Protein AF-A0A496CZV4-F1 (afdb_monomer)

Solvent-accessible surface area (backbone atoms only — not comparable to full-atom values): 9935 Å² total; per-residue (Å²): 137,81,92,48,86,78,39,25,36,55,58,45,60,69,70,41,78,85,59,95,55,66,81,63,47,66,82,71,60,55,86,49,92,73,80,90,49,26,38,41,51,52,55,62,58,65,68,56,83,47,81,66,36,36,50,46,51,51,40,32,75,76,68,70,44,53,70,69,64,52,35,70,33,35,32,64,62,40,46,25,45,17,52,34,51,53,54,47,53,51,53,52,50,57,50,46,57,68,68,71,67,76,85,78,51,74,67,42,51,72,71,42,52,88,76,69,77,54,70,71,60,45,54,35,53,55,50,14,64,74,69,74,49,54,61,71,64,44,33,71,36,47,34,71,57,54,52,52,54,52,49,52,54,49,54,50,50,56,47,53,51,54,51,50,58,54,56,62,72,74,107

Foldseek 3Di:
DDQDQQQFLLNVVVVPPPDDCVVVLVVVADADDDDQAFQLLLVQLVPDDDLVCLQASCCCSRVVDDPVRSRNHGPNVSNNSSVNVVVVSVVVVVVCCVQQDDDDDPVCVVVVVVVDDPDPNVLLVVVCVVVVHDSVVSRRHGPVVSVVVVSVVSVVVVVVVVVVVVVVVVD

Radius of gyration: 21.56 Å; Cα contacts (8 Å, |Δi|>4): 126; chains: 1; bounding box: 55×25×60 Å

Mean predicted aligned error: 6.26 Å

Sequence (171 aa):
MKITSKTTIEDVILMLKGIDFWDQLETVFVPVKIPELTYGQRIDLSSMNTRYDLLFIPQKVLLGLDEKEVMSKPFISVYNYGLSVYRELERMTIRDEKTFKYNPTAEEVKAGFYGIDHGVFGVVDRIAQRLSISHEAVFDLPERRIYAMMKIDYDNGMYQRRLNQIISKQK

Secondary structure (DSSP, 8-state):
----TT-BHHHHHHHTTT---HHHHGGG------PPPBHHHHHHHTT--STTHHHHHHHHHHH---HHHHHTSBHHHHHHHHHHHHHHHHHHHHHHHHHS-----HHHHHTTGGG---HHHHHHHHHHHHHT--HHHHHTSBHHHHHHHHHHHHHHHHHHHHHHHHHHH--

pLDDT: mean 88.7, std 10.21, range [52.5, 98.25]

Structure (mmCIF, N/CA/C/O backbone):
data_AF-A0A496CZV4-F1
#
_entry.id   AF-A0A496CZV4-F1
#
loop_
_atom_site.group_PDB
_atom_site.id
_atom_site.type_symbol
_atom_site.label_atom_id
_atom_site.label_alt_id
_atom_site.label_comp_id
_atom_site.label_asym_id
_atom_site.label_entity_id
_atom_site.label_seq_id
_atom_site.pdbx_PDB_ins_code
_atom_site.Cartn_x
_atom_site.Cartn_y
_atom_site.Cartn_z
_atom_site.occupancy
_atom_site.B_iso_or_equiv
_atom_site.auth_seq_id
_atom_site.auth_comp_id
_atom_site.auth_asym_id
_atom_site.auth_atom_id
_atom_site.pdbx_PDB_model_num
ATOM 1 N N . MET A 1 1 ? 32.710 8.202 -14.370 1.00 52.50 1 MET A N 1
ATOM 2 C CA . MET A 1 1 ? 31.793 7.806 -15.464 1.00 52.50 1 MET A CA 1
ATOM 3 C C . MET A 1 1 ? 30.407 8.330 -15.112 1.00 52.50 1 MET A C 1
ATOM 5 O O . MET A 1 1 ? 30.047 8.223 -13.949 1.00 52.50 1 MET A O 1
ATOM 9 N N . LYS A 1 2 ? 29.689 8.994 -16.029 1.00 63.06 2 LYS A N 1
ATOM 10 C CA . LYS A 1 2 ? 28.461 9.749 -15.706 1.00 63.06 2 LYS A CA 1
ATOM 11 C C . LYS A 1 2 ? 27.236 8.983 -16.211 1.00 63.06 2 LYS A C 1
ATOM 13 O O . LYS A 1 2 ? 27.136 8.767 -17.414 1.00 63.06 2 LYS A O 1
ATOM 18 N N . ILE A 1 3 ? 26.330 8.584 -15.316 1.00 66.06 3 ILE A N 1
ATOM 19 C CA . ILE A 1 3 ? 25.009 8.063 -15.703 1.00 66.06 3 ILE A CA 1
ATOM 20 C C . ILE A 1 3 ? 24.289 9.172 -16.469 1.00 66.06 3 ILE A C 1
ATOM 22 O O . ILE A 1 3 ? 24.247 10.322 -16.024 1.00 66.06 3 ILE A O 1
ATOM 26 N N . THR A 1 4 ? 23.767 8.843 -17.645 1.00 74.00 4 THR A N 1
ATOM 27 C CA . THR A 1 4 ? 23.035 9.790 -18.492 1.00 74.00 4 THR A CA 1
ATOM 28 C C . THR A 1 4 ? 21.579 9.366 -18.620 1.00 74.00 4 THR A C 1
ATOM 30 O O . THR A 1 4 ? 21.215 8.242 -18.283 1.00 74.00 4 THR A O 1
ATOM 33 N N . SER A 1 5 ? 20.739 10.237 -19.177 1.00 71.81 5 SER A N 1
ATOM 34 C CA . SER A 1 5 ? 19.336 9.924 -19.473 1.00 71.81 5 SER A CA 1
ATOM 35 C C . SER A 1 5 ? 19.140 8.788 -20.484 1.00 71.81 5 SER A C 1
ATOM 37 O O . SER A 1 5 ? 18.014 8.336 -20.658 1.00 71.81 5 SER A O 1
ATOM 39 N N . LYS A 1 6 ? 20.204 8.334 -21.160 1.00 79.31 6 LYS A N 1
ATOM 40 C CA . LYS A 1 6 ? 20.172 7.225 -22.126 1.00 79.31 6 LYS A CA 1
ATOM 41 C C . LYS A 1 6 ? 20.712 5.910 -21.567 1.00 79.31 6 LYS A C 1
ATOM 43 O O . LYS A 1 6 ? 20.569 4.892 -22.227 1.00 79.31 6 LYS A O 1
ATOM 48 N N . THR A 1 7 ? 21.346 5.932 -20.395 1.00 80.62 7 THR A N 1
ATOM 49 C CA . THR A 1 7 ? 21.918 4.731 -19.781 1.00 80.62 7 THR A CA 1
ATOM 50 C C . THR A 1 7 ? 20.781 3.806 -19.341 1.00 80.62 7 THR A C 1
ATOM 52 O O . THR A 1 7 ? 19.902 4.228 -18.582 1.00 80.62 7 THR A O 1
ATOM 55 N N . THR A 1 8 ? 20.775 2.574 -19.845 1.00 84.50 8 THR A N 1
ATOM 56 C CA . THR A 1 8 ? 19.744 1.570 -19.541 1.00 84.50 8 THR A CA 1
ATOM 57 C C . THR A 1 8 ? 19.995 0.902 -18.189 1.00 84.50 8 THR A C 1
ATOM 59 O O . THR A 1 8 ? 21.050 1.091 -17.579 1.00 84.50 8 THR A O 1
ATOM 62 N N . ILE A 1 9 ? 19.032 0.126 -17.684 1.00 81.44 9 ILE A N 1
ATOM 63 C CA . ILE A 1 9 ? 19.254 -0.660 -16.460 1.00 81.44 9 ILE A CA 1
ATOM 64 C C . ILE A 1 9 ? 20.303 -1.746 -16.702 1.00 81.44 9 ILE A C 1
ATOM 66 O O . ILE A 1 9 ? 21.129 -1.979 -15.827 1.00 81.44 9 ILE A O 1
ATOM 70 N N . GLU A 1 10 ? 20.307 -2.376 -17.877 1.00 80.25 10 GLU A N 1
ATOM 71 C CA . GLU A 1 10 ? 21.304 -3.388 -18.235 1.00 80.25 10 GLU A CA 1
ATOM 72 C C . GLU A 1 10 ? 22.729 -2.822 -18.190 1.00 80.25 10 GLU A C 1
ATOM 74 O O . GLU A 1 10 ? 23.606 -3.404 -17.545 1.00 80.25 10 GLU A O 1
ATOM 79 N N . ASP A 1 11 ? 22.925 -1.632 -18.770 1.00 78.19 11 ASP A N 1
ATOM 80 C CA . ASP A 1 11 ? 24.187 -0.893 -18.690 1.00 78.19 11 ASP A CA 1
ATOM 81 C C . ASP A 1 11 ? 24.595 -0.670 -17.234 1.00 78.19 11 ASP A C 1
ATOM 83 O O . ASP A 1 11 ? 25.733 -0.932 -16.850 1.00 78.19 11 ASP A O 1
ATOM 87 N N . VAL A 1 12 ? 23.651 -0.210 -16.407 1.00 76.31 12 VAL A N 1
ATOM 88 C CA . VAL A 1 12 ? 23.890 0.046 -14.990 1.00 76.31 12 VAL A CA 1
ATOM 89 C C . VAL A 1 12 ? 24.263 -1.255 -14.277 1.00 76.31 12 VAL A C 1
ATOM 91 O O . VAL A 1 12 ? 25.352 -1.326 -13.729 1.00 76.31 12 VAL A O 1
ATOM 94 N N . ILE A 1 13 ? 23.474 -2.327 -14.345 1.00 74.44 13 ILE A N 1
ATOM 95 C CA . ILE A 1 13 ? 23.778 -3.602 -13.667 1.00 74.44 13 ILE A CA 1
ATOM 96 C C . ILE A 1 13 ? 25.162 -4.152 -14.059 1.00 74.44 13 ILE A C 1
ATOM 98 O O . ILE A 1 13 ? 25.895 -4.636 -13.192 1.00 74.44 13 ILE A O 1
ATOM 102 N N . LEU A 1 14 ? 25.564 -4.028 -15.328 1.00 71.12 14 LEU A N 1
ATOM 103 C CA . LEU A 1 14 ? 26.909 -4.395 -15.787 1.00 71.12 14 LEU A CA 1
ATOM 104 C C . LEU A 1 14 ? 28.003 -3.495 -15.190 1.00 71.12 14 LEU A C 1
ATOM 106 O O . LEU A 1 14 ? 29.061 -3.992 -14.800 1.00 71.12 14 LEU A O 1
ATOM 110 N N . MET A 1 15 ? 27.7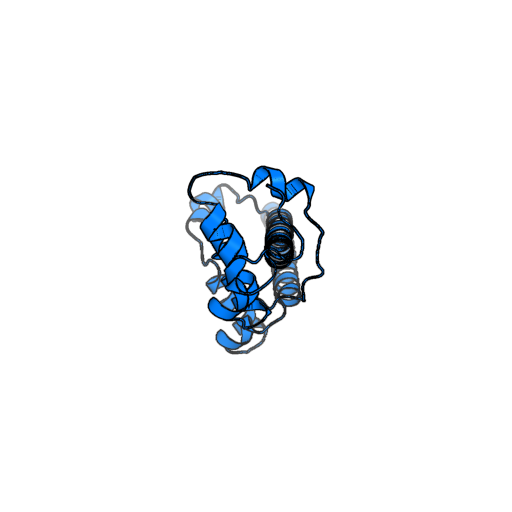44 -2.190 -15.077 1.00 66.31 15 MET A N 1
ATOM 111 C CA . MET A 1 15 ? 28.643 -1.204 -14.463 1.00 66.31 15 MET A CA 1
ATOM 112 C C . MET A 1 15 ? 28.713 -1.313 -12.928 1.00 66.31 15 MET A C 1
ATOM 114 O O . MET A 1 15 ? 29.709 -0.906 -12.334 1.00 66.31 15 MET A O 1
ATOM 118 N N . LEU A 1 16 ? 27.678 -1.858 -12.283 1.00 60.34 16 LEU A N 1
ATOM 119 C CA . LEU A 1 16 ? 27.499 -1.907 -10.828 1.00 60.34 16 LEU A CA 1
ATOM 120 C C . LEU A 1 16 ? 28.109 -3.109 -10.124 1.00 60.34 16 LEU A C 1
ATOM 122 O O . LEU A 1 16 ? 27.949 -3.237 -8.908 1.00 60.34 16 LEU A O 1
ATOM 126 N N . LYS A 1 17 ? 28.828 -3.984 -10.832 1.00 55.56 17 LYS A N 1
ATOM 127 C CA . LYS A 1 17 ? 29.616 -5.039 -10.186 1.00 55.56 17 LYS A CA 1
ATOM 128 C C . LYS A 1 17 ? 30.724 -4.416 -9.316 1.00 55.56 17 LYS A C 1
ATOM 130 O O . LYS A 1 17 ? 31.866 -4.305 -9.744 1.00 55.56 17 LYS A O 1
ATOM 135 N N . GLY A 1 18 ? 30.373 -4.025 -8.088 1.00 55.06 18 GLY A N 1
ATOM 136 C CA . GLY A 1 18 ? 31.292 -3.624 -7.020 1.00 55.06 18 GLY A CA 1
ATOM 137 C C . GLY A 1 18 ? 31.249 -2.163 -6.551 1.00 55.06 18 GLY A C 1
ATOM 138 O O . GLY A 1 18 ? 32.101 -1.806 -5.743 1.00 55.06 18 GLY A O 1
ATOM 139 N N . ILE A 1 19 ? 30.315 -1.316 -7.005 1.00 62.41 19 ILE A N 1
ATOM 140 C CA . ILE A 1 19 ? 30.246 0.098 -6.578 1.00 62.41 19 ILE A CA 1
ATOM 141 C C . ILE A 1 19 ? 28.849 0.424 -6.038 1.00 62.41 19 ILE A C 1
ATOM 143 O O . ILE A 1 19 ? 27.869 0.358 -6.779 1.00 62.41 19 ILE A O 1
ATOM 147 N N . ASP A 1 20 ? 28.761 0.813 -4.761 1.00 65.00 20 ASP A N 1
ATOM 148 C CA . ASP A 1 20 ? 27.554 1.430 -4.204 1.00 65.00 20 ASP A CA 1
ATOM 149 C C . ASP A 1 20 ? 27.512 2.911 -4.619 1.00 65.00 20 ASP A C 1
ATOM 151 O O . ASP A 1 20 ? 28.383 3.708 -4.278 1.00 65.00 20 ASP A O 1
ATOM 155 N N . PHE A 1 21 ? 26.527 3.253 -5.439 1.00 68.25 21 PHE A N 1
ATOM 156 C CA . PHE A 1 21 ? 26.312 4.569 -6.050 1.00 68.25 21 PHE A CA 1
ATOM 157 C C . PHE A 1 21 ? 24.892 5.079 -5.768 1.00 68.25 21 PHE A C 1
ATOM 159 O O . PHE A 1 21 ? 24.506 6.145 -6.246 1.00 68.25 21 PHE A O 1
ATOM 166 N N . TRP A 1 22 ? 24.106 4.316 -5.005 1.00 67.75 22 TRP A N 1
ATOM 167 C CA . TRP A 1 22 ? 22.700 4.601 -4.754 1.00 67.75 22 TRP A CA 1
ATOM 168 C C . TRP A 1 22 ? 22.516 5.911 -3.986 1.00 67.75 22 TRP A C 1
ATOM 170 O O . TRP A 1 22 ? 21.609 6.675 -4.302 1.00 67.75 22 TRP A O 1
ATOM 180 N N . ASP A 1 23 ? 23.434 6.224 -3.073 1.00 69.25 23 ASP A N 1
ATOM 181 C CA . ASP A 1 23 ? 23.421 7.475 -2.305 1.00 69.25 23 ASP A CA 1
ATOM 182 C C . ASP A 1 23 ? 23.619 8.707 -3.208 1.00 69.25 23 ASP A C 1
ATOM 184 O O . ASP A 1 23 ? 23.123 9.796 -2.929 1.00 69.25 23 ASP A O 1
ATOM 188 N N . GLN A 1 24 ? 24.295 8.541 -4.349 1.00 70.31 24 GLN A N 1
ATOM 189 C CA . GLN A 1 24 ? 24.453 9.617 -5.331 1.00 70.31 24 GLN A CA 1
ATOM 190 C C . GLN A 1 24 ? 23.165 9.843 -6.133 1.00 70.31 24 GLN A C 1
ATOM 192 O O . GLN A 1 24 ? 22.937 10.950 -6.626 1.00 70.31 24 GLN A O 1
ATOM 197 N N . LEU A 1 25 ? 22.304 8.826 -6.252 1.00 73.00 25 LEU A N 1
ATOM 198 C CA . LEU A 1 25 ? 21.063 8.915 -7.020 1.00 73.00 25 LEU A CA 1
ATOM 199 C C . LEU A 1 25 ? 19.981 9.743 -6.331 1.00 73.00 25 LEU A C 1
ATOM 201 O O . LEU A 1 25 ? 19.165 10.353 -7.021 1.00 73.00 25 LEU A O 1
ATOM 205 N N . GLU A 1 26 ? 19.999 9.842 -5.001 1.00 69.19 26 GLU A N 1
ATOM 206 C CA . GLU A 1 26 ? 19.049 10.699 -4.284 1.00 69.19 26 GLU A CA 1
ATOM 207 C C . GLU A 1 26 ? 19.156 12.165 -4.723 1.00 69.19 26 GLU A C 1
ATOM 209 O O . GLU A 1 26 ? 18.149 12.866 -4.812 1.00 69.19 26 GLU A O 1
ATOM 214 N N . THR A 1 27 ? 20.363 12.617 -5.076 1.00 71.69 27 THR A N 1
ATOM 215 C CA . THR A 1 27 ? 20.616 14.001 -5.510 1.00 71.69 27 THR A CA 1
ATOM 216 C C . THR A 1 27 ? 20.058 14.329 -6.898 1.00 71.69 27 THR A C 1
ATOM 218 O O . THR A 1 27 ? 19.895 15.502 -7.231 1.00 71.69 27 THR A O 1
ATOM 221 N N . VAL A 1 28 ? 19.743 13.312 -7.707 1.00 74.62 28 VAL A N 1
ATOM 222 C CA . VAL A 1 28 ? 19.179 13.454 -9.063 1.00 74.62 28 VAL A CA 1
ATOM 223 C C . VAL A 1 28 ? 17.717 13.009 -9.141 1.00 74.62 28 VAL A C 1
ATOM 225 O O . VAL A 1 28 ? 17.150 12.933 -10.235 1.00 74.62 28 VAL A O 1
ATOM 228 N N . PHE A 1 29 ? 17.098 12.725 -7.993 1.00 85.38 29 PHE A N 1
ATOM 229 C CA . PHE A 1 29 ? 15.703 12.324 -7.926 1.00 85.38 29 PHE A CA 1
ATOM 230 C C . PHE A 1 29 ? 14.778 13.441 -8.411 1.00 85.38 29 PHE A C 1
ATOM 232 O O . PHE A 1 29 ? 14.808 14.570 -7.918 1.00 85.38 29 PHE A O 1
ATOM 239 N N . VAL A 1 30 ? 13.894 13.091 -9.342 1.00 89.50 30 VAL A N 1
ATOM 240 C CA . VAL A 1 30 ? 12.807 13.958 -9.800 1.00 89.50 30 VAL A CA 1
ATOM 241 C C . VAL A 1 30 ? 11.485 13.244 -9.517 1.00 89.50 30 VAL A C 1
ATOM 243 O O . VAL A 1 30 ? 11.260 12.179 -10.097 1.00 89.50 30 VAL A O 1
ATOM 246 N N . PRO A 1 31 ? 10.607 13.798 -8.656 1.00 90.56 31 PRO A N 1
ATOM 247 C CA . PRO A 1 31 ? 9.311 13.199 -8.368 1.00 90.56 31 PRO A CA 1
ATOM 248 C C . PRO A 1 31 ? 8.471 13.026 -9.630 1.00 90.56 31 PRO A C 1
ATOM 250 O O . PRO A 1 31 ? 8.353 13.940 -10.448 1.00 90.56 31 PRO A O 1
ATOM 253 N N . VAL A 1 32 ? 7.833 11.866 -9.748 1.00 93.56 32 VAL A N 1
ATOM 254 C CA . VAL A 1 32 ? 6.924 11.541 -10.846 1.00 93.56 32 VAL A CA 1
ATOM 255 C C . VAL A 1 32 ? 5.514 11.380 -10.295 1.00 93.56 32 VAL A C 1
ATOM 257 O O . VAL A 1 32 ? 5.307 10.839 -9.209 1.00 93.56 32 VAL A O 1
ATOM 260 N N . LYS A 1 33 ? 4.522 11.852 -11.054 1.00 91.38 33 LYS A N 1
ATOM 261 C CA . LYS A 1 33 ? 3.118 11.628 -10.715 1.00 91.38 33 LYS A CA 1
ATOM 262 C C . LYS A 1 33 ? 2.797 10.140 -10.836 1.00 91.38 33 LYS A C 1
ATOM 264 O O . LYS A 1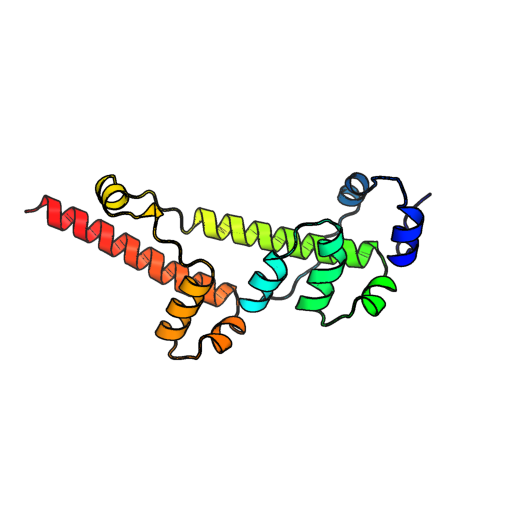 33 ? 3.002 9.532 -11.882 1.00 91.38 33 LYS A O 1
ATOM 269 N N . ILE A 1 34 ? 2.229 9.601 -9.773 1.00 93.38 34 ILE A N 1
ATOM 270 C CA . ILE A 1 34 ? 1.774 8.219 -9.664 1.00 93.38 34 ILE A CA 1
ATOM 271 C C . ILE A 1 34 ? 0.245 8.160 -9.767 1.00 93.38 34 ILE A C 1
ATOM 273 O O . ILE A 1 34 ? -0.434 9.115 -9.367 1.00 93.38 34 ILE A O 1
ATOM 277 N N . PRO A 1 35 ? -0.305 7.087 -10.360 1.00 91.94 35 PRO A N 1
ATOM 278 C CA . PRO A 1 35 ? -1.748 6.891 -10.439 1.00 91.94 35 PRO A CA 1
ATOM 279 C C . PRO A 1 35 ? -2.361 6.670 -9.047 1.00 91.94 35 PRO A C 1
ATOM 281 O O . PRO A 1 35 ? -1.657 6.362 -8.086 1.00 91.94 35 PRO A O 1
ATOM 284 N N . GLU A 1 36 ? -3.685 6.820 -8.939 1.00 94.44 36 GLU A N 1
ATOM 285 C CA . GLU A 1 36 ? -4.402 6.348 -7.748 1.00 94.44 36 GLU A CA 1
ATOM 286 C C . GLU A 1 36 ? -4.284 4.821 -7.686 1.00 94.44 36 GLU A C 1
ATOM 288 O O . GLU A 1 36 ? -4.524 4.141 -8.683 1.00 94.44 36 GLU A O 1
ATOM 293 N N . LEU A 1 37 ? -3.877 4.302 -6.528 1.00 97.69 37 LEU A N 1
ATOM 294 C CA . LEU A 1 37 ? -3.678 2.871 -6.322 1.00 97.69 37 LEU A CA 1
ATOM 295 C C . LEU A 1 37 ? -5.001 2.190 -5.980 1.00 97.69 37 LEU A C 1
ATOM 297 O O . LEU A 1 37 ? -5.816 2.741 -5.231 1.00 97.69 37 LEU A O 1
ATOM 301 N N . THR A 1 38 ? -5.178 0.958 -6.448 1.00 98.25 38 THR A N 1
ATOM 302 C CA . THR A 1 38 ? -6.131 0.036 -5.825 1.00 98.25 38 THR A CA 1
ATOM 303 C C . THR A 1 38 ? -5.554 -0.534 -4.528 1.00 98.25 38 THR A C 1
ATOM 305 O O . THR A 1 38 ? -4.353 -0.435 -4.252 1.00 98.25 38 THR A O 1
ATOM 308 N N . TYR A 1 39 ? -6.405 -1.134 -3.698 1.00 97.44 39 TYR A N 1
ATOM 309 C CA . TYR A 1 39 ? -5.954 -1.761 -2.460 1.00 97.44 39 TYR A CA 1
ATOM 310 C C . TYR A 1 39 ? -5.041 -2.966 -2.719 1.00 97.44 39 TYR A C 1
ATOM 312 O O . TYR A 1 39 ? -4.020 -3.103 -2.049 1.00 97.44 39 TYR A O 1
ATOM 320 N N . GLY A 1 40 ? -5.350 -3.774 -3.739 1.00 97.50 40 GLY A N 1
ATOM 321 C CA . GLY A 1 40 ? -4.494 -4.870 -4.199 1.00 97.50 40 GLY A CA 1
ATOM 322 C C . GLY A 1 40 ? -3.119 -4.376 -4.630 1.00 97.50 40 GLY A C 1
ATOM 323 O O . GLY A 1 40 ? -2.112 -4.852 -4.118 1.00 97.50 40 GLY A O 1
ATOM 324 N N . GLN A 1 41 ? -3.065 -3.327 -5.458 1.00 98.00 41 GLN A N 1
ATOM 325 C CA . GLN A 1 41 ? -1.795 -2.727 -5.874 1.00 98.00 41 GLN A CA 1
ATOM 326 C C . GLN A 1 41 ? -0.971 -2.232 -4.681 1.00 98.00 41 GLN A C 1
ATOM 328 O O . GLN A 1 41 ? 0.236 -2.447 -4.646 1.00 98.00 41 GLN A O 1
ATOM 333 N N . ARG A 1 42 ? -1.594 -1.598 -3.678 1.00 96.56 42 ARG A N 1
ATOM 334 C CA . ARG A 1 42 ? -0.887 -1.174 -2.457 1.00 96.56 42 ARG A CA 1
ATOM 335 C C . ARG A 1 42 ? -0.244 -2.360 -1.727 1.00 96.56 42 ARG A C 1
ATOM 337 O O . ARG A 1 42 ? 0.866 -2.211 -1.221 1.00 96.56 42 ARG A O 1
ATOM 344 N N . ILE A 1 43 ? -0.933 -3.498 -1.654 1.00 95.25 43 ILE A N 1
AT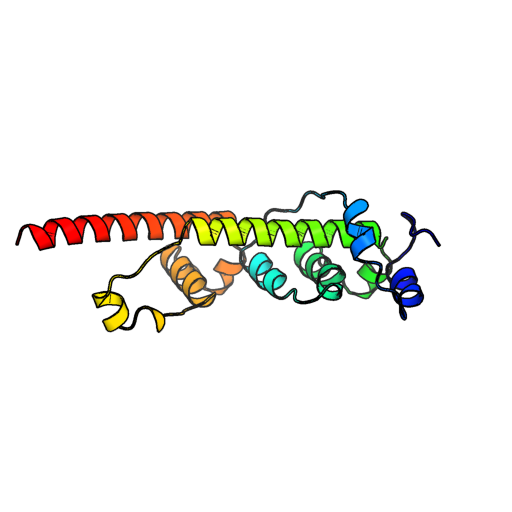OM 345 C CA . ILE A 1 43 ? -0.423 -4.719 -1.014 1.00 95.25 43 ILE A CA 1
ATOM 346 C C . ILE A 1 43 ? 0.713 -5.321 -1.839 1.00 95.25 43 ILE A C 1
ATOM 348 O O . ILE A 1 43 ? 1.770 -5.618 -1.296 1.00 95.25 43 ILE A O 1
ATOM 352 N N . ASP A 1 44 ? 0.544 -5.446 -3.152 1.00 96.38 44 ASP A N 1
ATOM 353 C CA . ASP A 1 44 ? 1.590 -6.001 -4.012 1.00 96.38 44 ASP A CA 1
ATOM 354 C C . ASP A 1 44 ? 2.864 -5.150 -3.955 1.00 96.38 44 ASP A C 1
ATOM 356 O O . ASP A 1 44 ? 3.975 -5.671 -3.861 1.00 96.38 44 ASP A O 1
ATOM 360 N N . LEU A 1 45 ? 2.713 -3.824 -3.935 1.00 96.75 45 LEU A N 1
ATOM 361 C CA . LEU A 1 45 ? 3.823 -2.887 -3.801 1.00 96.75 45 LEU A CA 1
ATOM 362 C C . LEU A 1 45 ? 4.498 -2.931 -2.418 1.00 96.75 45 LEU A C 1
ATOM 364 O O . LEU A 1 45 ? 5.679 -2.599 -2.323 1.00 96.75 45 LEU A O 1
ATOM 368 N N . SER A 1 46 ? 3.805 -3.342 -1.348 1.00 91.12 46 SER A N 1
ATOM 369 C CA . SER A 1 46 ? 4.419 -3.446 -0.013 1.00 91.12 46 SER A CA 1
ATOM 370 C C . SER A 1 46 ? 5.395 -4.622 0.116 1.00 91.12 46 SER A C 1
ATOM 372 O O . SER A 1 46 ? 6.129 -4.698 1.098 1.00 91.12 46 SER A O 1
ATOM 374 N N . SER A 1 47 ? 5.464 -5.498 -0.893 1.00 89.75 47 SER A N 1
ATOM 375 C CA . SER A 1 47 ? 6.459 -6.573 -0.985 1.00 89.75 47 SER A CA 1
ATOM 376 C C . SER A 1 47 ? 7.873 -6.099 -1.361 1.00 89.75 47 SER A C 1
ATOM 378 O O . SER A 1 47 ? 8.806 -6.905 -1.353 1.00 89.75 47 SER A O 1
ATOM 380 N N . MET A 1 48 ? 8.061 -4.809 -1.674 1.00 91.88 48 MET A N 1
ATOM 381 C CA . MET A 1 48 ? 9.380 -4.234 -1.956 1.00 91.88 48 MET A CA 1
ATOM 382 C C . MET A 1 48 ? 10.265 -4.229 -0.702 1.00 91.88 48 MET A C 1
ATOM 384 O O . MET A 1 48 ? 9.992 -3.500 0.249 1.00 91.88 48 MET A O 1
ATOM 388 N N . ASN A 1 49 ? 11.362 -4.990 -0.729 1.00 85.81 49 ASN A N 1
ATOM 389 C CA . ASN A 1 49 ? 12.306 -5.107 0.389 1.00 85.81 49 ASN A CA 1
ATOM 390 C C . ASN A 1 49 ? 13.737 -4.688 0.019 1.00 85.81 49 ASN A C 1
ATOM 392 O O . ASN A 1 49 ? 14.579 -4.481 0.892 1.00 85.81 49 ASN A O 1
ATOM 396 N N . THR A 1 50 ? 14.034 -4.567 -1.274 1.00 85.56 50 THR A N 1
ATOM 397 C CA . THR A 1 50 ? 15.372 -4.269 -1.786 1.00 85.56 50 THR A CA 1
ATOM 398 C C . THR A 1 50 ? 15.366 -3.098 -2.768 1.00 85.56 50 THR A C 1
ATOM 400 O O . THR A 1 50 ? 14.349 -2.736 -3.359 1.00 85.56 50 THR A O 1
ATOM 403 N N . ARG A 1 51 ? 16.549 -2.517 -3.010 1.00 80.06 51 ARG A N 1
ATOM 404 C CA . ARG A 1 51 ? 16.733 -1.500 -4.062 1.00 80.06 51 ARG A CA 1
ATOM 405 C C . ARG A 1 51 ? 16.477 -2.062 -5.469 1.00 80.06 51 ARG A C 1
ATOM 407 O O . ARG A 1 51 ? 16.136 -1.303 -6.367 1.00 80.06 51 ARG A O 1
ATOM 414 N N . TYR A 1 52 ? 16.633 -3.374 -5.658 1.00 83.56 52 TYR A N 1
ATOM 415 C CA . TYR A 1 52 ? 16.290 -4.042 -6.912 1.00 83.56 52 TYR A CA 1
ATOM 416 C C . TYR A 1 52 ? 14.769 -4.070 -7.100 1.00 83.56 52 TYR A C 1
ATOM 418 O O . TYR A 1 52 ? 14.281 -3.668 -8.151 1.00 83.56 52 TYR A O 1
ATOM 426 N N . ASP A 1 53 ? 14.010 -4.403 -6.054 1.00 90.12 53 ASP A N 1
ATOM 427 C CA . ASP A 1 53 ? 12.541 -4.407 -6.099 1.00 90.12 53 ASP A CA 1
ATOM 428 C C . ASP A 1 53 ? 11.970 -3.048 -6.514 1.00 90.12 53 ASP A C 1
ATOM 430 O O . ASP A 1 53 ? 11.025 -2.986 -7.300 1.00 90.12 53 ASP A O 1
ATOM 434 N N . LEU A 1 54 ? 12.602 -1.960 -6.063 1.00 89.31 54 LEU A N 1
ATOM 435 C CA . LEU A 1 54 ? 12.245 -0.588 -6.426 1.00 89.31 54 LEU A CA 1
ATOM 436 C C . LEU A 1 54 ? 12.292 -0.336 -7.943 1.00 89.31 54 LEU A C 1
ATOM 438 O O . LEU A 1 54 ? 11.530 0.486 -8.449 1.00 89.31 54 LEU A O 1
ATOM 442 N N . LEU A 1 55 ? 13.155 -1.039 -8.682 1.00 91.31 55 LEU A N 1
ATOM 443 C CA . LEU A 1 55 ? 13.253 -0.902 -10.135 1.00 91.31 55 LEU A CA 1
ATOM 444 C C . LEU A 1 55 ? 12.175 -1.692 -10.882 1.00 91.31 55 LEU A C 1
ATOM 446 O O . LEU A 1 55 ? 11.747 -1.248 -11.942 1.00 91.31 55 LEU A O 1
ATOM 450 N N . PHE A 1 56 ? 11.734 -2.839 -10.358 1.00 93.88 56 PHE A N 1
ATOM 451 C CA . PHE A 1 56 ? 10.919 -3.793 -11.122 1.00 93.88 56 PHE A CA 1
ATOM 452 C C . PHE A 1 56 ? 9.482 -3.920 -10.623 1.00 93.88 56 PHE A C 1
ATOM 454 O O . PHE A 1 56 ? 8.557 -3.901 -11.437 1.00 93.88 56 PHE A O 1
ATOM 461 N N . ILE A 1 57 ? 9.259 -4.007 -9.308 1.00 96.00 57 ILE A N 1
ATOM 462 C CA . ILE A 1 57 ? 7.921 -4.238 -8.744 1.00 96.00 57 ILE A CA 1
ATOM 463 C C . ILE A 1 57 ? 6.945 -3.119 -9.144 1.00 96.00 57 ILE A C 1
ATOM 465 O O . ILE A 1 57 ? 5.880 -3.442 -9.675 1.00 96.00 57 ILE A O 1
ATOM 469 N N . PRO A 1 58 ? 7.283 -1.818 -9.022 1.00 96.94 58 PRO A N 1
ATOM 470 C CA . PRO A 1 58 ? 6.380 -0.749 -9.444 1.00 96.94 58 PRO A CA 1
ATOM 471 C C . PRO A 1 58 ? 6.042 -0.783 -10.936 1.00 96.94 58 PRO A C 1
ATOM 473 O O . PRO A 1 58 ? 4.913 -0.488 -11.322 1.00 96.94 58 PRO A O 1
ATOM 476 N N . GLN A 1 59 ? 7.006 -1.165 -11.776 1.00 96.19 59 GLN A N 1
ATOM 477 C CA . GLN A 1 59 ? 6.819 -1.245 -13.225 1.00 96.19 59 GLN A CA 1
ATOM 478 C C . GLN A 1 59 ? 5.858 -2.379 -13.586 1.00 96.19 59 GLN A C 1
ATOM 480 O O . GLN A 1 59 ? 4.944 -2.194 -14.386 1.00 96.19 59 GLN A O 1
ATOM 485 N N . LYS A 1 60 ? 6.015 -3.537 -12.943 1.00 96.44 60 LYS A N 1
ATOM 486 C CA . LYS A 1 60 ? 5.131 -4.684 -13.135 1.00 96.44 60 LYS A CA 1
ATOM 487 C C . LYS A 1 60 ? 3.716 -4.400 -12.633 1.00 96.44 60 LYS A C 1
ATOM 489 O O . LYS A 1 60 ? 2.757 -4.591 -13.370 1.00 96.44 60 LYS A O 1
ATOM 494 N N . VAL A 1 61 ? 3.586 -3.928 -11.393 1.00 97.19 61 VAL A N 1
ATOM 495 C CA . VAL A 1 61 ? 2.286 -3.780 -10.715 1.00 97.19 61 VAL A CA 1
ATOM 496 C C . VAL A 1 61 ? 1.450 -2.642 -11.305 1.00 97.19 61 VAL A C 1
ATOM 498 O O . VAL A 1 61 ? 0.233 -2.775 -11.427 1.00 97.19 61 VAL A O 1
ATOM 501 N N . LEU A 1 62 ? 2.078 -1.521 -11.678 1.00 96.81 62 LEU A N 1
ATOM 502 C CA . LEU A 1 62 ? 1.346 -0.328 -12.124 1.00 96.81 62 LEU A CA 1
ATOM 503 C C . LEU A 1 62 ? 1.325 -0.142 -13.638 1.00 96.81 62 LEU A C 1
ATOM 505 O O . LEU A 1 62 ? 0.410 0.506 -14.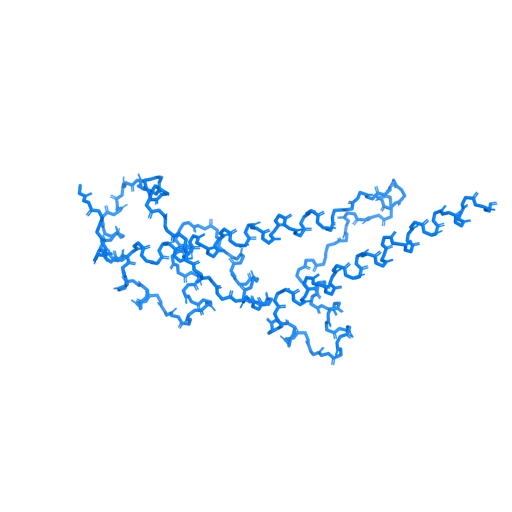144 1.00 96.81 62 LEU A O 1
ATOM 509 N N . LEU A 1 63 ? 2.315 -0.676 -14.358 1.00 95.25 63 LEU A N 1
ATOM 510 C CA . LEU A 1 63 ? 2.432 -0.508 -15.810 1.00 95.25 63 LEU A CA 1
ATOM 511 C C . LEU A 1 63 ? 2.303 -1.827 -16.585 1.00 95.25 63 LEU A C 1
ATOM 513 O O . LEU A 1 63 ? 2.252 -1.787 -17.810 1.00 95.25 63 LEU A O 1
ATOM 517 N N . GLY A 1 64 ? 2.240 -2.976 -15.902 1.00 95.75 64 GLY A N 1
ATOM 518 C CA . GLY A 1 64 ? 2.107 -4.290 -16.539 1.00 95.75 64 GLY A CA 1
ATOM 519 C C . GLY A 1 64 ? 3.352 -4.746 -17.301 1.00 95.75 64 GLY A C 1
ATOM 520 O O . GLY A 1 64 ? 3.244 -5.626 -18.148 1.00 95.75 64 GLY A O 1
ATOM 521 N N . LEU A 1 65 ? 4.510 -4.138 -17.026 1.00 96.31 65 LEU A N 1
ATOM 522 C CA . LEU A 1 65 ? 5.749 -4.405 -17.753 1.00 96.31 65 LEU A CA 1
ATOM 523 C C . LEU A 1 65 ? 6.464 -5.643 -17.219 1.00 96.31 65 LEU A C 1
ATOM 525 O O . LEU A 1 65 ? 6.551 -5.845 -16.003 1.00 96.31 65 LEU A O 1
ATOM 529 N N . ASP A 1 66 ? 7.033 -6.430 -18.127 1.00 94.25 66 ASP A N 1
ATOM 530 C CA . ASP A 1 66 ? 7.925 -7.523 -17.762 1.00 94.25 66 ASP A CA 1
ATOM 531 C C . ASP A 1 66 ? 9.362 -7.041 -17.486 1.00 94.25 66 ASP A C 1
ATOM 533 O O . ASP A 1 66 ? 9.745 -5.898 -17.746 1.00 94.25 66 ASP A O 1
ATOM 537 N N . GLU A 1 67 ? 10.186 -7.924 -16.923 1.00 91.06 67 GLU A N 1
ATOM 538 C CA . GLU A 1 67 ? 11.559 -7.582 -16.550 1.00 91.06 67 GLU A CA 1
ATOM 539 C C . GLU A 1 67 ? 12.413 -7.169 -17.758 1.00 91.06 67 GLU A C 1
ATOM 541 O O . GLU A 1 67 ? 13.200 -6.229 -17.657 1.00 91.06 67 GLU A O 1
ATOM 546 N N . LYS A 1 68 ? 12.238 -7.808 -18.921 1.00 91.50 68 LYS A N 1
ATOM 547 C CA . LYS A 1 68 ? 13.024 -7.503 -20.127 1.00 91.50 68 LYS A CA 1
ATOM 548 C C . LYS A 1 68 ? 12.676 -6.123 -20.666 1.00 91.50 68 LYS A C 1
ATOM 550 O O . LYS A 1 68 ? 13.566 -5.355 -21.034 1.00 91.50 68 LYS A O 1
ATOM 555 N N . GLU A 1 69 ? 11.390 -5.790 -20.676 1.00 94.06 69 GLU A N 1
ATOM 556 C CA . GLU A 1 69 ? 10.909 -4.466 -21.046 1.00 94.06 69 GLU A CA 1
ATOM 557 C C . GLU A 1 69 ? 11.489 -3.398 -20.119 1.00 94.06 69 GLU A C 1
ATOM 559 O O . GLU A 1 69 ? 11.975 -2.369 -20.594 1.00 94.06 69 GLU A O 1
ATOM 564 N N . VAL A 1 70 ? 11.496 -3.648 -18.806 1.00 93.31 70 VAL A N 1
ATOM 565 C CA . VAL A 1 70 ? 12.063 -2.731 -17.807 1.00 93.31 70 VAL A CA 1
ATOM 566 C C . VAL A 1 70 ? 13.573 -2.568 -17.986 1.00 93.31 70 VAL A C 1
ATOM 568 O O . VAL A 1 70 ? 14.062 -1.438 -17.986 1.00 93.31 70 VAL A O 1
ATOM 571 N N . MET A 1 71 ? 14.306 -3.659 -18.220 1.00 88.88 71 MET A N 1
ATOM 572 C CA . MET A 1 71 ? 15.764 -3.652 -18.396 1.00 88.88 71 MET A CA 1
ATOM 573 C C . MET A 1 71 ? 16.234 -2.739 -19.538 1.00 88.88 71 MET A C 1
ATOM 575 O O . MET A 1 71 ? 17.262 -2.068 -19.418 1.00 88.88 71 MET A O 1
ATOM 579 N N . SER A 1 72 ? 15.439 -2.659 -20.608 1.00 90.69 72 SER A N 1
ATOM 580 C CA . SER A 1 72 ? 15.701 -1.819 -21.786 1.00 90.69 72 SER A CA 1
ATOM 581 C C . SER A 1 72 ? 15.409 -0.324 -21.585 1.00 90.69 72 SER A C 1
ATOM 583 O O . SER A 1 72 ? 15.752 0.500 -22.438 1.00 90.69 72 SER A O 1
ATOM 585 N N . LYS A 1 73 ? 14.762 0.062 -20.478 1.00 91.81 73 LYS A N 1
ATOM 586 C CA . LYS A 1 73 ? 14.366 1.453 -20.228 1.00 91.81 73 LYS A CA 1
ATOM 587 C C . LYS A 1 73 ? 15.502 2.273 -19.611 1.00 91.81 73 LYS A C 1
ATOM 589 O O . LYS A 1 73 ? 16.395 1.727 -18.962 1.00 91.81 73 LYS A O 1
ATOM 594 N N . PRO A 1 74 ? 15.449 3.613 -19.751 1.00 91.56 74 PRO A N 1
ATOM 595 C CA . PRO A 1 74 ? 16.376 4.501 -19.066 1.00 91.56 74 PRO A CA 1
ATOM 596 C C . PRO A 1 74 ? 16.349 4.308 -17.549 1.00 91.56 74 PRO A C 1
ATOM 598 O O . PRO A 1 74 ? 15.306 4.493 -16.914 1.00 91.56 74 PRO A O 1
ATOM 601 N N . PHE A 1 75 ? 17.512 4.024 -16.962 1.00 88.94 75 PHE A N 1
ATOM 602 C CA . PHE A 1 75 ? 17.648 3.728 -15.537 1.00 88.94 75 PHE A CA 1
ATOM 603 C C . PHE A 1 75 ? 17.083 4.845 -14.653 1.00 88.94 75 PHE A C 1
ATOM 605 O O . PHE A 1 75 ? 16.264 4.582 -13.780 1.00 88.94 75 PHE A O 1
ATOM 612 N N . ILE A 1 76 ? 17.450 6.105 -14.920 1.00 88.06 76 ILE A N 1
ATOM 613 C CA . ILE A 1 76 ? 16.984 7.258 -14.129 1.00 88.06 76 ILE A CA 1
ATOM 614 C C . ILE A 1 76 ? 15.455 7.382 -14.159 1.00 88.06 76 ILE A C 1
ATOM 616 O O . ILE A 1 76 ? 14.846 7.718 -13.148 1.00 88.06 76 ILE A O 1
ATOM 620 N N . SER A 1 77 ? 14.818 7.085 -15.296 1.00 91.12 77 SER A N 1
ATOM 621 C CA . SER A 1 77 ? 13.356 7.133 -15.404 1.00 91.12 77 SER A CA 1
ATOM 622 C C . SER A 1 77 ? 12.697 6.051 -14.552 1.00 91.12 77 SER A C 1
ATOM 624 O O . SER A 1 77 ? 11.714 6.326 -13.867 1.00 91.12 77 SER A O 1
ATOM 626 N N . VAL A 1 78 ? 13.233 4.830 -14.596 1.00 92.94 78 VAL A N 1
ATOM 627 C CA . VAL A 1 78 ? 12.710 3.690 -13.833 1.00 92.94 78 VAL A CA 1
ATOM 628 C C . VAL A 1 78 ? 12.932 3.897 -12.336 1.00 92.94 78 VAL A C 1
ATOM 630 O O . VAL A 1 78 ? 11.992 3.754 -11.556 1.00 92.94 78 VAL A O 1
ATOM 633 N N . TYR A 1 79 ? 14.133 4.328 -11.950 1.00 91.62 79 TYR A N 1
ATOM 634 C CA . TYR A 1 79 ? 14.480 4.667 -10.574 1.00 91.62 79 TYR A CA 1
ATOM 635 C C . TYR A 1 79 ? 13.582 5.773 -10.007 1.00 91.62 79 TYR A C 1
ATOM 637 O O . TYR A 1 79 ? 12.988 5.594 -8.946 1.00 91.62 79 TYR A O 1
ATOM 645 N N . ASN A 1 80 ? 13.418 6.892 -10.723 1.00 92.88 80 ASN A N 1
ATOM 646 C CA . ASN A 1 80 ? 12.580 8.002 -10.264 1.00 92.88 80 ASN A CA 1
ATOM 647 C C . ASN A 1 80 ? 11.115 7.587 -10.103 1.00 92.88 80 ASN A C 1
ATOM 649 O O . ASN A 1 80 ? 10.459 8.004 -9.147 1.00 92.88 80 ASN A O 1
ATOM 653 N N . TYR A 1 81 ? 10.596 6.750 -11.005 1.00 95.25 81 TYR A N 1
ATOM 654 C CA . TYR A 1 81 ? 9.246 6.215 -10.868 1.00 95.25 81 TYR A CA 1
ATOM 655 C C . TYR A 1 81 ? 9.124 5.315 -9.636 1.00 95.25 81 TYR A C 1
ATOM 657 O O . TYR A 1 81 ? 8.259 5.548 -8.793 1.00 95.25 81 TYR A O 1
ATOM 665 N N . GLY A 1 82 ? 10.027 4.343 -9.487 1.00 94.69 82 GLY A N 1
ATOM 666 C CA . GLY A 1 82 ? 10.029 3.422 -8.354 1.00 94.69 82 GLY A CA 1
ATOM 667 C C . GLY A 1 82 ? 10.152 4.132 -7.008 1.00 94.69 82 GLY A C 1
ATOM 668 O O . GLY A 1 82 ? 9.374 3.870 -6.092 1.00 94.69 82 GLY A O 1
ATOM 669 N N . LEU A 1 83 ? 11.056 5.109 -6.906 1.00 93.38 83 LEU A N 1
ATOM 670 C CA . LEU A 1 83 ? 11.236 5.899 -5.690 1.00 93.38 83 LEU A CA 1
ATOM 671 C C . LEU A 1 83 ? 10.030 6.802 -5.393 1.00 93.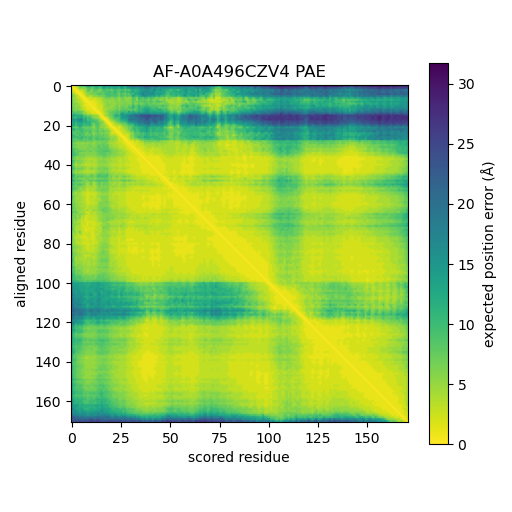38 83 LEU A C 1
ATOM 673 O O . LEU A 1 83 ? 9.679 6.986 -4.229 1.00 93.38 83 LEU A O 1
ATOM 677 N N . SER A 1 84 ? 9.357 7.330 -6.420 1.00 95.75 84 SER A N 1
ATOM 678 C CA . SER A 1 84 ? 8.110 8.087 -6.232 1.00 95.75 84 SER A CA 1
ATOM 679 C C . SER A 1 84 ? 6.997 7.203 -5.667 1.00 95.75 84 SER A C 1
ATOM 681 O O . SER A 1 84 ? 6.294 7.624 -4.751 1.00 95.75 84 SER A O 1
ATOM 683 N N . VAL A 1 85 ? 6.873 5.965 -6.160 1.00 96.69 85 VAL A N 1
ATOM 684 C CA . VAL A 1 85 ? 5.921 4.975 -5.634 1.00 96.69 85 VAL A CA 1
ATOM 685 C C . VAL A 1 85 ? 6.259 4.604 -4.190 1.00 96.69 85 VAL A C 1
ATOM 687 O O . VAL A 1 85 ? 5.384 4.660 -3.332 1.00 96.69 85 VAL A O 1
ATOM 690 N N . TYR A 1 86 ? 7.524 4.298 -3.892 1.00 94.56 86 TYR A N 1
ATOM 691 C CA . TYR A 1 86 ? 7.966 3.973 -2.532 1.00 94.56 86 TYR A CA 1
ATOM 692 C C . TYR A 1 86 ? 7.640 5.092 -1.530 1.00 94.56 86 TYR A C 1
ATOM 694 O O . TYR A 1 86 ? 7.045 4.841 -0.483 1.00 94.56 86 TYR A O 1
ATOM 702 N N . ARG A 1 87 ? 7.959 6.347 -1.874 1.00 93.94 87 ARG A N 1
ATOM 703 C CA . ARG A 1 87 ? 7.671 7.511 -1.018 1.00 93.94 87 ARG A CA 1
ATOM 704 C C . ARG A 1 87 ? 6.178 7.719 -0.788 1.00 93.94 87 ARG A C 1
ATOM 706 O O . ARG A 1 87 ? 5.778 8.186 0.276 1.00 93.94 87 ARG A O 1
ATOM 713 N N . GLU A 1 88 ? 5.343 7.375 -1.760 1.00 95.50 88 GLU A N 1
ATOM 714 C CA . GLU A 1 88 ? 3.899 7.427 -1.567 1.00 95.50 88 GLU A CA 1
ATOM 715 C C . GLU A 1 88 ? 3.399 6.346 -0.615 1.00 95.50 88 GLU A C 1
ATOM 717 O O . GLU A 1 88 ? 2.568 6.642 0.242 1.00 95.50 88 GLU A O 1
ATOM 722 N N . LEU A 1 89 ? 3.918 5.120 -0.712 1.00 95.56 89 LEU A N 1
ATOM 723 C CA . LEU A 1 89 ? 3.586 4.065 0.248 1.00 95.56 89 LEU 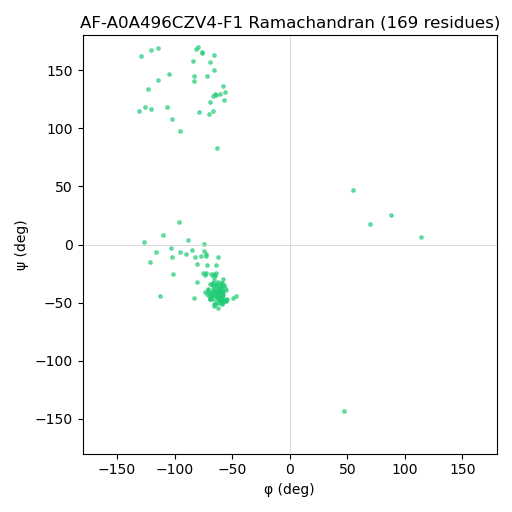A CA 1
ATOM 724 C C . LEU A 1 89 ? 3.991 4.479 1.662 1.00 95.56 89 LEU A C 1
ATOM 726 O O . LEU A 1 89 ? 3.195 4.337 2.583 1.00 95.56 89 LEU A O 1
ATOM 730 N N . GLU A 1 90 ? 5.176 5.068 1.829 1.00 94.62 90 GLU A N 1
ATOM 731 C CA . GLU A 1 90 ? 5.628 5.606 3.114 1.00 94.62 90 GLU A CA 1
ATOM 732 C C . GLU A 1 90 ? 4.687 6.710 3.626 1.00 94.62 90 GLU A C 1
ATOM 734 O O . GLU A 1 90 ? 4.246 6.679 4.779 1.00 94.62 90 GLU A O 1
ATOM 739 N N . ARG A 1 91 ? 4.279 7.645 2.755 1.00 95.44 91 ARG A N 1
ATOM 740 C CA . ARG A 1 91 ? 3.284 8.678 3.085 1.00 95.44 91 ARG A CA 1
ATOM 741 C C . ARG A 1 91 ? 1.957 8.065 3.547 1.00 95.44 91 ARG A C 1
ATOM 743 O O . ARG A 1 91 ? 1.366 8.559 4.511 1.00 95.44 91 ARG A O 1
ATOM 750 N N . MET A 1 92 ? 1.478 7.021 2.867 1.00 95.44 92 MET A N 1
ATOM 751 C CA . MET A 1 92 ? 0.252 6.298 3.223 1.00 95.44 92 MET A CA 1
ATOM 752 C C . MET A 1 92 ? 0.397 5.557 4.557 1.00 95.44 92 MET A C 1
ATOM 754 O O . MET A 1 92 ? -0.495 5.656 5.395 1.00 95.44 92 MET A O 1
ATOM 758 N N . THR A 1 93 ? 1.524 4.888 4.800 1.00 93.75 93 THR A N 1
ATOM 759 C CA . THR A 1 93 ? 1.817 4.212 6.074 1.00 93.75 93 THR A CA 1
ATOM 760 C C . THR A 1 93 ? 1.814 5.205 7.232 1.00 93.75 93 THR A C 1
ATOM 762 O O . THR A 1 93 ? 1.081 5.015 8.199 1.00 93.75 93 THR A O 1
ATOM 765 N N . ILE A 1 94 ? 2.511 6.338 7.098 1.00 95.75 94 ILE A N 1
ATOM 766 C CA . ILE A 1 94 ? 2.526 7.398 8.119 1.00 95.75 94 ILE A CA 1
ATOM 767 C C . ILE A 1 94 ? 1.116 7.961 8.363 1.00 95.75 94 ILE A C 1
ATOM 769 O O . ILE A 1 94 ? 0.749 8.273 9.499 1.00 95.75 94 ILE A O 1
ATOM 773 N N . ARG A 1 95 ? 0.311 8.132 7.306 1.00 95.81 95 ARG A N 1
ATOM 774 C CA . ARG A 1 95 ? -1.090 8.574 7.424 1.00 95.81 95 ARG A CA 1
ATOM 775 C C . ARG A 1 95 ? -1.906 7.572 8.243 1.00 95.81 95 ARG A C 1
ATOM 777 O O . ARG A 1 95 ? -2.658 7.992 9.124 1.00 95.81 95 ARG A O 1
ATOM 784 N N . ASP A 1 96 ? -1.763 6.284 7.959 1.00 94.06 96 ASP A N 1
ATOM 785 C CA . ASP A 1 96 ? -2.527 5.219 8.604 1.00 94.06 96 ASP A CA 1
ATOM 786 C C . ASP A 1 96 ? -2.126 5.069 10.073 1.00 94.06 96 ASP A C 1
ATOM 788 O O . ASP A 1 96 ? -2.994 5.090 10.944 1.00 94.06 96 ASP A O 1
ATOM 792 N N . GLU A 1 97 ? -0.825 5.058 10.368 1.00 91.81 97 GLU A N 1
ATOM 793 C CA . GLU A 1 97 ? -0.296 5.034 11.736 1.00 91.81 97 GLU A CA 1
ATOM 794 C C . GLU A 1 97 ? -0.783 6.219 12.569 1.00 91.81 97 GLU A C 1
ATOM 796 O O . GLU A 1 97 ? -1.139 6.060 13.734 1.00 91.81 97 GLU A O 1
ATOM 801 N N . LYS A 1 98 ? -0.832 7.424 11.988 1.00 93.44 98 LYS A N 1
ATOM 802 C CA . LYS A 1 98 ? -1.346 8.615 12.683 1.00 93.44 98 LYS A CA 1
ATOM 803 C C . LYS A 1 98 ? -2.849 8.550 12.926 1.00 93.44 98 LYS A C 1
ATOM 805 O O . LYS A 1 98 ? -3.321 9.087 13.926 1.00 93.44 98 LYS A O 1
ATOM 810 N N . THR A 1 99 ? -3.595 7.936 12.014 1.00 93.31 99 THR A N 1
ATOM 811 C CA . THR A 1 99 ? -5.062 7.920 12.052 1.00 93.31 99 THR A CA 1
ATOM 812 C C . THR A 1 99 ? -5.585 6.831 12.976 1.00 93.31 99 THR A C 1
ATOM 814 O O . THR A 1 99 ? -6.448 7.099 13.807 1.00 93.31 99 THR A O 1
ATOM 817 N N . PHE A 1 100 ? -5.039 5.621 12.868 1.00 90.56 100 PHE A N 1
ATOM 818 C CA . PHE A 1 100 ? -5.527 4.425 13.557 1.00 90.56 100 PHE A CA 1
ATOM 819 C C . PHE A 1 100 ? -4.775 4.129 14.861 1.00 90.56 100 PHE A C 1
ATOM 821 O O . PHE A 1 100 ? -4.823 3.014 15.378 1.00 90.56 100 PHE A O 1
ATOM 828 N N . LYS A 1 101 ? -4.083 5.127 15.425 1.00 86.62 101 LYS A N 1
ATOM 829 C CA . LYS A 1 101 ? -3.349 4.969 16.680 1.00 86.62 101 LYS A CA 1
ATOM 830 C C . LYS A 1 101 ? -4.300 4.825 17.862 1.00 86.62 101 LYS A C 1
ATOM 832 O O . LYS A 1 101 ? -4.925 5.798 18.286 1.00 86.62 101 LYS A O 1
ATOM 837 N N . TYR A 1 102 ? -4.309 3.638 18.457 1.00 86.12 102 TYR A N 1
ATOM 838 C CA . TYR A 1 102 ? -5.051 3.357 19.676 1.00 86.12 102 TYR A CA 1
ATOM 839 C C . TYR A 1 102 ? -4.140 2.823 20.785 1.00 86.12 102 TYR A C 1
ATOM 841 O O . TYR A 1 102 ? -3.332 1.927 20.559 1.00 86.12 102 TYR A O 1
ATOM 849 N N . ASN A 1 103 ? -4.301 3.368 21.994 1.00 87.81 103 ASN A N 1
ATOM 850 C CA . ASN A 1 103 ? -3.637 2.872 23.196 1.00 87.81 103 ASN A CA 1
ATOM 851 C C . ASN A 1 103 ? -4.660 2.060 24.015 1.00 87.81 103 ASN A C 1
ATOM 853 O O . ASN A 1 103 ? -5.580 2.669 24.580 1.00 87.81 103 ASN A O 1
ATOM 857 N N . PRO A 1 104 ? -4.543 0.720 24.066 1.00 85.56 104 PRO A N 1
ATOM 858 C CA . PRO A 1 104 ? -5.475 -0.126 24.806 1.00 85.56 104 PRO A CA 1
ATOM 859 C C . PRO A 1 104 ? -5.401 0.117 26.313 1.00 85.56 104 PRO A C 1
ATOM 861 O O . PRO A 1 104 ? -4.356 0.496 26.847 1.00 85.56 104 PRO A O 1
ATOM 864 N N . THR A 1 105 ? -6.520 -0.091 27.010 1.00 87.31 105 THR A N 1
ATOM 865 C CA . THR A 1 105 ? -6.540 -0.030 28.481 1.00 87.31 105 THR A CA 1
ATOM 866 C C . THR A 1 105 ? -5.921 -1.288 29.092 1.00 87.31 105 THR A C 1
ATOM 868 O O . THR A 1 105 ? -5.750 -2.307 28.422 1.00 87.31 105 THR A O 1
ATOM 871 N N . ALA A 1 106 ? -5.605 -1.253 30.390 1.00 90.06 106 ALA A N 1
ATOM 872 C CA . ALA A 1 106 ? -5.056 -2.417 31.087 1.00 90.06 106 ALA A CA 1
ATOM 873 C C . ALA A 1 106 ? -6.001 -3.634 31.035 1.00 90.06 106 ALA A C 1
ATOM 875 O O . ALA A 1 106 ? -5.543 -4.771 30.941 1.00 90.06 106 ALA A O 1
ATOM 876 N N . GLU A 1 107 ? -7.314 -3.407 31.074 1.00 88.38 107 GLU A N 1
ATOM 877 C CA . GLU A 1 107 ? -8.340 -4.447 30.952 1.00 88.38 107 GLU A CA 1
ATOM 878 C C . GLU A 1 107 ? -8.338 -5.083 29.562 1.00 88.38 107 GLU A C 1
ATOM 880 O O . GLU A 1 107 ? -8.460 -6.298 29.449 1.00 88.38 107 GLU A O 1
ATOM 885 N N . GLU A 1 108 ? -8.147 -4.293 28.507 1.00 86.94 108 GLU A N 1
ATOM 886 C CA . GLU A 1 108 ? -8.078 -4.808 27.138 1.00 86.94 108 GLU A CA 1
ATOM 887 C C . GLU A 1 108 ? -6.796 -5.584 26.881 1.00 86.94 108 GLU A C 1
ATOM 889 O O . GLU A 1 108 ? -6.824 -6.637 26.247 1.00 86.94 108 GLU A O 1
ATOM 894 N N . VAL A 1 109 ? -5.675 -5.108 27.426 1.00 90.12 109 VAL A N 1
ATOM 895 C CA . VAL A 1 109 ? -4.422 -5.866 27.402 1.00 90.12 109 VAL A CA 1
ATOM 896 C C . VAL A 1 109 ? -4.614 -7.214 28.102 1.00 90.12 109 VAL A C 1
ATOM 898 O O . VAL A 1 109 ? -4.239 -8.241 27.540 1.00 90.12 109 VAL A O 1
ATOM 901 N N . LYS A 1 110 ? -5.273 -7.246 29.271 1.00 90.12 110 LYS A N 1
ATOM 902 C CA . LYS A 1 110 ? -5.631 -8.500 29.964 1.00 90.12 110 LYS A CA 1
ATOM 903 C C . LYS A 1 110 ? -6.592 -9.378 29.159 1.00 90.12 110 LYS A C 1
ATOM 905 O O . LYS A 1 110 ? -6.486 -10.596 29.234 1.00 90.12 110 LYS A O 1
ATOM 910 N N . ALA A 1 111 ? -7.496 -8.778 28.388 1.00 89.44 111 ALA A N 1
ATOM 911 C CA . ALA A 1 111 ? -8.400 -9.483 27.482 1.00 89.44 111 ALA A CA 1
ATOM 912 C C . ALA A 1 111 ? -7.707 -10.001 26.205 1.00 89.44 111 ALA A C 1
ATOM 914 O O . ALA A 1 111 ? -8.361 -10.616 25.367 1.00 89.44 111 ALA A O 1
ATOM 915 N N . GLY A 1 112 ? -6.396 -9.777 26.055 1.00 87.31 112 GLY A N 1
ATOM 916 C CA . GLY A 1 112 ? -5.610 -10.293 24.939 1.00 87.31 112 GLY A CA 1
ATOM 917 C C . GLY A 1 112 ? -5.590 -9.386 23.711 1.00 87.31 112 GLY A C 1
ATOM 918 O O . GLY A 1 112 ? -5.360 -9.888 22.617 1.00 87.31 112 GLY A O 1
ATOM 919 N N . PHE A 1 113 ? -5.790 -8.070 23.863 1.00 85.31 113 PHE A N 1
ATOM 920 C CA . PHE A 1 113 ? -5.815 -7.106 22.749 1.00 85.31 113 PHE A CA 1
ATOM 921 C C . PHE A 1 113 ? -4.648 -7.272 21.760 1.00 85.31 113 PHE A C 1
ATOM 923 O O . PHE A 1 113 ? -4.862 -7.290 20.554 1.00 85.31 113 PHE A O 1
ATOM 930 N N . TYR A 1 114 ? -3.420 -7.452 22.256 1.00 84.12 114 TYR A N 1
ATOM 931 C CA . TYR A 1 114 ? -2.233 -7.623 21.407 1.00 84.12 114 TYR A CA 1
ATOM 932 C C . TYR A 1 114 ? -2.142 -8.982 20.695 1.00 84.12 114 TYR A C 1
ATOM 934 O O . TYR A 1 114 ? -1.282 -9.155 19.840 1.00 84.12 114 TYR A O 1
ATOM 942 N N . GLY A 1 115 ? -2.999 -9.945 21.036 1.00 81.56 115 GLY A N 1
ATOM 943 C CA . GLY A 1 115 ? -3.120 -11.215 20.318 1.00 81.56 115 GLY A CA 1
ATOM 944 C C . GLY A 1 115 ? -4.057 -11.145 19.109 1.00 81.56 115 GLY A C 1
ATOM 945 O O . GLY A 1 115 ? -4.183 -12.132 18.389 1.00 81.56 115 GLY A O 1
ATOM 946 N N . ILE A 1 116 ? -4.728 -10.008 18.894 1.00 78.38 116 ILE A N 1
ATOM 947 C CA . ILE A 1 116 ? -5.653 -9.801 17.780 1.00 78.38 116 ILE A CA 1
ATOM 948 C C . ILE A 1 116 ? -4.894 -9.108 16.646 1.00 78.38 116 ILE A C 1
ATOM 950 O O . ILE A 1 116 ? -4.756 -7.886 16.637 1.00 78.38 116 ILE A O 1
ATOM 954 N N . ASP A 1 117 ? -4.426 -9.892 15.678 1.00 78.06 117 ASP A N 1
ATOM 955 C CA . ASP A 1 117 ? -3.894 -9.385 14.414 1.00 78.06 117 ASP A CA 1
ATOM 956 C C . ASP A 1 117 ? -4.532 -10.143 13.248 1.00 78.06 117 ASP A C 1
ATOM 958 O O . ASP A 1 117 ? -4.373 -11.354 13.093 1.00 78.06 117 ASP A O 1
ATOM 962 N N . HIS A 1 118 ? -5.301 -9.419 12.442 1.00 81.12 118 HIS A N 1
ATOM 963 C CA . HIS A 1 118 ? -5.951 -9.955 11.249 1.00 81.12 118 HIS A CA 1
ATOM 964 C C . HIS A 1 118 ? -5.233 -9.534 9.959 1.00 81.12 118 HIS A C 1
ATOM 966 O O . HIS A 1 118 ? -5.645 -9.941 8.869 1.00 81.12 118 HIS A O 1
ATOM 972 N N . GLY A 1 119 ? -4.179 -8.714 10.066 1.00 84.88 119 GLY A N 1
ATOM 973 C CA . GLY A 1 119 ? -3.420 -8.178 8.944 1.00 84.88 119 GLY A CA 1
ATOM 974 C C . GLY A 1 119 ? -4.300 -7.608 7.828 1.00 84.88 119 GLY A C 1
ATOM 975 O O . GLY A 1 119 ? -5.368 -7.033 8.052 1.00 84.88 119 GLY A O 1
ATOM 976 N N . VAL A 1 120 ? -3.851 -7.816 6.590 1.00 87.31 120 VAL A N 1
ATOM 977 C CA . VAL A 1 120 ? -4.573 -7.418 5.372 1.00 87.31 120 VAL A CA 1
ATOM 978 C C . VAL A 1 120 ? -5.960 -8.064 5.293 1.00 87.31 120 VAL A C 1
ATOM 980 O O . VAL A 1 120 ? -6.930 -7.400 4.928 1.00 87.31 120 VAL A O 1
ATOM 983 N N . PHE A 1 121 ? -6.090 -9.337 5.678 1.00 89.50 121 PHE A N 1
ATOM 984 C CA . PHE A 1 121 ? -7.355 -10.066 5.566 1.00 89.50 121 PHE A CA 1
ATOM 985 C C . PHE A 1 121 ? -8.452 -9.510 6.475 1.00 89.50 121 PHE A C 1
ATOM 987 O O . PHE A 1 121 ? -9.615 -9.533 6.083 1.00 89.50 121 PHE A O 1
ATOM 994 N N . GLY A 1 122 ? -8.105 -8.942 7.633 1.00 92.00 122 GLY A N 1
ATOM 995 C CA . GLY A 1 122 ? -9.077 -8.259 8.489 1.00 92.00 122 GLY A CA 1
ATOM 996 C C . GLY A 1 122 ? -9.712 -7.046 7.814 1.00 92.00 122 GLY A C 1
ATOM 997 O O . GLY A 1 122 ? -10.918 -6.831 7.924 1.00 92.00 122 GLY A O 1
ATOM 998 N N . VAL A 1 123 ? -8.916 -6.273 7.068 1.00 93.38 123 VAL A N 1
ATOM 999 C CA . VAL A 1 123 ? -9.432 -5.147 6.278 1.00 93.38 123 VAL A CA 1
ATOM 1000 C C . VAL A 1 123 ? -10.310 -5.658 5.141 1.00 93.38 123 VAL A C 1
ATOM 1002 O O . VAL A 1 123 ? -11.420 -5.158 4.958 1.00 93.38 123 VAL A O 1
ATOM 1005 N N . VAL A 1 124 ? -9.843 -6.669 4.404 1.00 96.25 124 VAL A N 1
ATOM 1006 C CA . VAL A 1 124 ? -10.588 -7.244 3.275 1.00 96.25 124 VAL A CA 1
ATOM 1007 C C . VAL A 1 124 ? -11.945 -7.778 3.729 1.00 96.25 124 VAL A C 1
ATOM 1009 O O . VAL A 1 124 ? -12.963 -7.396 3.158 1.00 96.25 124 VAL A O 1
ATOM 1012 N N . ASP A 1 125 ? -11.979 -8.588 4.786 1.00 96.25 125 ASP A N 1
ATOM 1013 C CA . ASP A 1 125 ? -13.212 -9.164 5.323 1.00 96.25 125 ASP A CA 1
ATOM 1014 C C . ASP A 1 125 ? -14.204 -8.083 5.769 1.00 96.25 125 ASP A C 1
ATOM 1016 O O . ASP A 1 125 ? -15.373 -8.083 5.372 1.00 96.25 125 ASP A O 1
ATOM 1020 N N . ARG A 1 126 ? -13.719 -7.084 6.516 1.00 94.44 126 ARG A N 1
ATOM 1021 C CA . ARG A 1 126 ? -14.550 -5.977 6.991 1.00 94.44 126 ARG A CA 1
ATOM 1022 C C . ARG A 1 126 ? -15.184 -5.192 5.843 1.00 94.44 126 ARG A C 1
ATOM 1024 O O . ARG A 1 126 ? -16.361 -4.828 5.916 1.00 94.44 126 ARG A O 1
ATOM 1031 N N . ILE A 1 127 ? -14.414 -4.903 4.795 1.00 97.38 127 ILE A N 1
ATOM 1032 C CA . ILE A 1 127 ? -14.901 -4.137 3.645 1.00 97.38 127 ILE A CA 1
ATOM 1033 C C . ILE A 1 127 ? -15.836 -4.977 2.772 1.00 97.38 127 ILE A C 1
ATOM 1035 O O . ILE A 1 127 ? -16.873 -4.460 2.347 1.00 97.38 127 ILE A O 1
ATOM 1039 N N . ALA A 1 128 ? -15.513 -6.252 2.548 1.00 97.50 128 ALA A N 1
ATOM 1040 C CA . ALA A 1 128 ? -16.361 -7.185 1.811 1.00 97.50 128 ALA A CA 1
ATOM 1041 C C . ALA A 1 128 ? -17.758 -7.264 2.443 1.00 97.50 128 ALA A C 1
ATOM 1043 O O . ALA A 1 128 ? -18.761 -7.039 1.763 1.00 97.50 128 ALA A O 1
ATOM 1044 N N . GLN A 1 129 ? -17.826 -7.446 3.768 1.00 96.12 129 GLN A N 1
ATOM 1045 C CA . GLN A 1 129 ? -19.084 -7.449 4.521 1.00 96.12 129 GLN A CA 1
ATOM 1046 C C . GLN A 1 129 ? -19.835 -6.119 4.401 1.00 96.12 129 GLN A C 1
ATOM 1048 O O . GLN A 1 129 ? -21.035 -6.103 4.128 1.00 96.12 129 GLN A O 1
ATOM 1053 N N . ARG A 1 130 ? -19.135 -4.989 4.563 1.00 95.38 130 ARG A N 1
ATOM 1054 C CA . ARG A 1 130 ? -19.739 -3.649 4.493 1.00 95.38 130 ARG A CA 1
ATOM 1055 C C . ARG A 1 130 ? -20.398 -3.367 3.145 1.00 95.38 130 ARG A C 1
ATOM 1057 O O . ARG A 1 130 ? -21.442 -2.720 3.105 1.00 95.38 130 ARG A O 1
ATOM 1064 N N . LEU A 1 131 ? -19.756 -3.773 2.054 1.00 97.00 131 LEU A N 1
ATOM 1065 C CA . LEU A 1 131 ? -20.217 -3.487 0.697 1.00 97.00 131 LEU A CA 1
ATOM 1066 C C . LEU A 1 131 ? -21.046 -4.621 0.089 1.00 97.00 131 LEU A C 1
ATOM 1068 O O . LEU A 1 131 ? -21.609 -4.424 -0.983 1.00 97.00 131 LEU A O 1
ATOM 1072 N N . SER A 1 132 ? -21.144 -5.770 0.767 1.00 97.44 132 SER A N 1
ATOM 1073 C CA . SER A 1 132 ? -21.781 -6.983 0.239 1.00 97.44 132 SER A CA 1
ATOM 1074 C C . SER A 1 132 ? -21.184 -7.412 -1.109 1.00 97.44 132 SER A C 1
ATOM 1076 O O . SER A 1 132 ? -21.903 -7.690 -2.066 1.00 97.44 132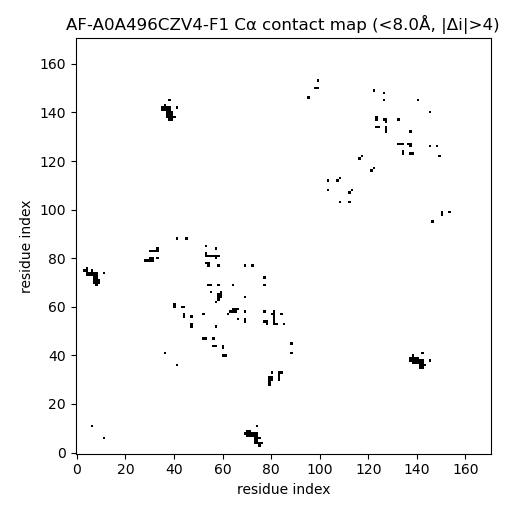 SER A O 1
ATOM 1078 N N . ILE A 1 133 ? -19.851 -7.434 -1.178 1.00 98.12 133 ILE A N 1
ATOM 1079 C CA . ILE A 1 133 ? -19.068 -7.873 -2.345 1.00 98.12 133 ILE A CA 1
ATOM 1080 C C . ILE A 1 133 ? -18.160 -9.045 -1.960 1.00 98.12 133 ILE A C 1
ATOM 1082 O O . ILE A 1 133 ? -17.991 -9.327 -0.774 1.00 98.12 133 ILE A O 1
ATOM 1086 N N . SER A 1 134 ? -17.571 -9.726 -2.947 1.00 97.94 134 SER A N 1
ATOM 1087 C CA . SER A 1 134 ? -16.588 -10.779 -2.668 1.00 97.94 134 SER A CA 1
ATOM 1088 C C . SER A 1 134 ? -15.284 -10.195 -2.113 1.00 97.94 134 SER A C 1
ATOM 1090 O O . SER A 1 134 ? -14.969 -9.025 -2.351 1.00 97.94 134 SER A O 1
ATOM 1092 N N . HIS A 1 135 ? -14.510 -11.010 -1.394 1.00 96.62 135 HIS A N 1
ATOM 1093 C CA . HIS A 1 135 ? -13.194 -10.619 -0.880 1.00 96.62 135 HIS A CA 1
ATOM 1094 C C . HIS A 1 135 ? -12.248 -10.204 -2.014 1.00 96.62 135 HIS A C 1
ATOM 1096 O O . HIS A 1 135 ? -11.505 -9.239 -1.863 1.00 96.62 135 HIS A O 1
ATOM 1102 N N . GLU A 1 136 ? -12.330 -10.860 -3.172 1.00 96.56 136 GLU A N 1
ATOM 1103 C CA . GLU A 1 136 ? -11.525 -10.544 -4.356 1.00 96.56 136 GLU A CA 1
ATOM 1104 C C . GLU A 1 136 ? -11.827 -9.137 -4.882 1.00 96.56 136 GLU A C 1
ATOM 1106 O O . GLU A 1 136 ? -10.913 -8.355 -5.132 1.00 96.56 136 GLU A O 1
ATOM 1111 N N . ALA A 1 137 ? -13.110 -8.772 -4.967 1.00 97.88 137 ALA A N 1
ATOM 1112 C CA . ALA A 1 137 ? -13.534 -7.467 -5.471 1.00 97.88 137 ALA A CA 1
ATOM 1113 C C . ALA A 1 137 ? -13.059 -6.293 -4.594 1.00 97.88 137 ALA A C 1
ATOM 1115 O O . ALA A 1 137 ? -13.042 -5.147 -5.045 1.00 97.88 137 ALA A O 1
ATOM 1116 N N . VAL A 1 138 ? -12.665 -6.546 -3.339 1.00 98.00 138 VAL A N 1
ATOM 1117 C CA . VAL A 1 138 ? -12.091 -5.514 -2.463 1.00 98.00 138 VAL A CA 1
ATOM 1118 C C . VAL A 1 138 ? -10.729 -5.046 -2.973 1.00 98.00 138 VAL A C 1
ATOM 1120 O O . VAL A 1 138 ? -10.421 -3.858 -2.859 1.00 98.00 138 VAL A O 1
ATOM 1123 N N . PHE A 1 139 ? -9.922 -5.937 -3.556 1.00 97.56 139 PHE A N 1
ATOM 1124 C CA . PHE A 1 139 ? -8.584 -5.590 -4.044 1.00 97.56 139 PHE A CA 1
ATOM 1125 C C . PHE A 1 139 ? -8.623 -4.601 -5.215 1.00 97.56 139 PHE A C 1
ATOM 1127 O O . PHE A 1 139 ? -7.690 -3.812 -5.370 1.00 97.56 139 PHE A O 1
ATOM 1134 N N . ASP A 1 140 ? -9.721 -4.567 -5.969 1.00 98.00 140 ASP A N 1
ATOM 1135 C CA . ASP A 1 140 ? -9.923 -3.642 -7.089 1.00 98.00 140 ASP A CA 1
ATOM 1136 C C . ASP A 1 140 ? -10.410 -2.253 -6.649 1.00 98.00 140 ASP A C 1
ATOM 1138 O O . ASP A 1 140 ? -10.431 -1.305 -7.439 1.00 98.00 140 ASP A O 1
ATOM 1142 N N . LEU A 1 141 ? -10.808 -2.091 -5.384 1.00 98.12 141 LEU A N 1
ATOM 1143 C CA . LEU A 1 141 ? -11.283 -0.804 -4.890 1.00 98.12 141 LEU A CA 1
ATOM 1144 C C . LEU A 1 141 ? -10.128 0.196 -4.748 1.00 98.12 141 LEU A C 1
ATOM 1146 O O . LEU A 1 141 ? -9.038 -0.180 -4.308 1.00 98.12 141 LEU A O 1
ATOM 1150 N N . PRO A 1 142 ? -10.370 1.495 -5.018 1.00 98.12 142 PRO A N 1
ATOM 1151 C CA . PRO A 1 142 ? -9.377 2.530 -4.765 1.00 98.12 142 PRO A CA 1
ATOM 1152 C C . PRO A 1 142 ? -8.936 2.529 -3.298 1.00 98.12 142 PRO A C 1
ATOM 1154 O O . PRO A 1 142 ? -9.774 2.580 -2.391 1.00 98.12 142 PRO A O 1
ATOM 1157 N N . GLU A 1 143 ? -7.626 2.548 -3.065 1.00 97.12 143 GLU A N 1
ATOM 1158 C CA . GLU A 1 143 ? -6.987 2.574 -1.743 1.00 97.12 143 GLU A CA 1
ATOM 1159 C C . GLU A 1 143 ? -7.593 3.665 -0.856 1.00 97.12 143 GLU A C 1
ATOM 1161 O O . GLU A 1 143 ? -7.999 3.423 0.282 1.00 97.12 143 GLU A O 1
ATOM 1166 N N . ARG A 1 144 ? -7.764 4.861 -1.426 1.00 96.75 144 ARG A N 1
ATOM 1167 C CA . ARG A 1 144 ? -8.329 6.021 -0.735 1.00 96.75 144 ARG A CA 1
ATOM 1168 C C . ARG A 1 144 ? -9.749 5.767 -0.231 1.00 96.75 144 ARG A C 1
ATOM 1170 O O . ARG A 1 144 ? -10.142 6.297 0.810 1.00 96.75 144 ARG A O 1
ATOM 1177 N N . ARG A 1 145 ? -10.529 4.962 -0.960 1.00 97.69 145 ARG A N 1
ATOM 1178 C CA . ARG A 1 145 ? -11.897 4.589 -0.587 1.00 97.69 145 ARG A CA 1
ATOM 1179 C C . ARG A 1 145 ? -11.883 3.613 0.590 1.00 97.69 145 ARG A C 1
ATOM 1181 O O . ARG A 1 145 ? -12.664 3.801 1.521 1.00 97.69 145 ARG A O 1
ATOM 1188 N N . ILE A 1 146 ? -10.984 2.627 0.568 1.00 97.50 146 ILE A N 1
ATOM 1189 C CA . ILE A 1 146 ? -10.767 1.695 1.686 1.00 97.50 146 ILE A CA 1
ATOM 1190 C C . ILE A 1 146 ? -10.370 2.464 2.944 1.00 97.50 146 ILE A C 1
ATOM 1192 O O . ILE A 1 146 ? -11.039 2.342 3.970 1.00 97.50 146 ILE A O 1
ATOM 1196 N N . TYR A 1 147 ? -9.366 3.339 2.839 1.00 96.81 147 TYR A N 1
ATOM 1197 C CA . TYR A 1 147 ? -8.929 4.191 3.942 1.00 96.81 147 TYR A CA 1
ATOM 1198 C C . TYR A 1 147 ? -10.085 5.010 4.537 1.00 96.81 147 TYR A C 1
ATOM 1200 O O . TYR A 1 147 ? -10.265 5.043 5.753 1.00 96.81 147 TYR A O 1
ATOM 1208 N N . ALA A 1 148 ? -10.910 5.646 3.696 1.00 97.69 148 ALA A N 1
ATOM 1209 C CA . ALA A 1 148 ? -12.044 6.437 4.169 1.00 97.69 148 ALA A CA 1
ATOM 1210 C C . ALA A 1 148 ? -13.076 5.587 4.930 1.00 97.69 148 ALA A C 1
ATOM 1212 O O . ALA A 1 148 ? -13.574 6.012 5.973 1.00 97.69 148 ALA A O 1
ATOM 1213 N N . MET A 1 149 ? -13.376 4.379 4.444 1.00 97.44 149 MET A N 1
ATOM 1214 C CA . MET A 1 149 ? -14.282 3.452 5.129 1.00 97.44 149 MET A CA 1
ATOM 1215 C C . MET A 1 149 ? -13.716 2.985 6.473 1.00 97.44 149 MET A C 1
ATOM 1217 O O . MET A 1 149 ? -14.436 3.007 7.471 1.00 97.44 149 MET A O 1
ATOM 1221 N N . MET A 1 150 ? -12.426 2.645 6.523 1.00 95.69 150 MET A N 1
ATOM 1222 C CA . MET A 1 150 ? -11.747 2.300 7.773 1.00 95.69 150 MET A CA 1
ATOM 1223 C C . MET A 1 150 ? -11.750 3.463 8.765 1.00 95.69 150 MET A C 1
ATOM 1225 O O . MET A 1 150 ? -11.995 3.260 9.951 1.00 95.69 150 MET A O 1
ATOM 1229 N N . LYS A 1 151 ? -11.530 4.695 8.291 1.00 96.50 151 LYS A N 1
ATOM 1230 C CA . LYS A 1 151 ? -11.581 5.889 9.139 1.00 96.50 151 LYS A CA 1
ATOM 1231 C C . LYS A 1 151 ? -12.961 6.082 9.766 1.00 96.50 151 LYS A C 1
ATOM 1233 O O . LYS A 1 151 ? -13.037 6.364 10.955 1.00 96.50 151 LYS A O 1
ATOM 1238 N N . ILE A 1 152 ? -14.035 5.894 8.998 1.00 96.25 152 ILE A N 1
ATOM 1239 C CA . ILE A 1 152 ? -15.407 5.959 9.525 1.00 96.25 152 ILE A CA 1
ATOM 1240 C C . ILE A 1 152 ? -15.606 4.919 10.634 1.00 96.25 152 ILE A C 1
ATOM 1242 O O . ILE A 1 152 ? -16.138 5.244 11.694 1.00 96.25 152 ILE A O 1
ATOM 1246 N N . ASP A 1 153 ? -15.164 3.681 10.409 1.00 93.81 153 ASP A N 1
ATOM 1247 C CA . ASP A 1 153 ? -15.307 2.604 11.393 1.00 93.81 153 ASP A CA 1
ATOM 1248 C C . ASP A 1 153 ? -14.506 2.890 12.668 1.00 93.81 153 ASP A C 1
ATOM 1250 O O . ASP A 1 153 ? -15.017 2.714 13.776 1.00 93.81 153 ASP A O 1
ATOM 1254 N N . TYR A 1 154 ? -13.289 3.411 12.516 1.00 94.25 154 TYR A N 1
ATOM 1255 C CA . TYR A 1 154 ? -12.454 3.845 13.628 1.00 94.25 154 TYR A CA 1
ATOM 1256 C C . TYR A 1 154 ? -13.091 4.995 14.419 1.00 94.25 154 TYR A C 1
ATOM 1258 O O . TYR A 1 154 ? -13.216 4.904 15.641 1.00 94.25 154 TYR A O 1
ATOM 1266 N N . ASP A 1 155 ? -13.542 6.057 13.744 1.00 95.75 155 ASP A N 1
ATOM 1267 C CA . ASP A 1 155 ? -14.166 7.220 14.383 1.00 95.75 155 ASP A CA 1
ATOM 1268 C C . ASP A 1 155 ? -15.416 6.801 15.181 1.00 95.75 155 ASP A C 1
ATOM 1270 O O . ASP A 1 155 ? -15.574 7.188 16.345 1.00 95.75 155 ASP A O 1
ATOM 1274 N N . ASN A 1 156 ? -16.264 5.953 14.587 1.00 95.25 156 ASN A N 1
ATOM 1275 C CA . ASN A 1 156 ? -17.461 5.407 15.227 1.00 95.25 156 ASN A CA 1
ATOM 1276 C C . ASN A 1 156 ? -17.114 4.533 16.437 1.00 95.25 156 ASN A C 1
ATOM 1278 O O . ASN A 1 156 ? -17.709 4.690 17.506 1.00 95.25 156 ASN A O 1
ATOM 1282 N N . GLY A 1 157 ? -16.122 3.648 16.303 1.00 92.94 157 GLY A N 1
ATOM 1283 C CA . GLY A 1 157 ? -15.637 2.819 17.404 1.00 92.94 157 GLY A CA 1
ATOM 1284 C C . GLY A 1 157 ? -15.118 3.668 18.564 1.00 92.94 157 GLY A C 1
ATOM 1285 O O . GLY A 1 157 ? -15.511 3.473 19.715 1.00 92.94 157 GLY A O 1
ATOM 1286 N N . MET A 1 158 ? -14.302 4.682 18.274 1.00 93.12 158 MET A N 1
ATOM 1287 C CA . MET A 1 158 ? -13.760 5.592 19.284 1.00 93.12 158 MET A CA 1
ATOM 1288 C C . MET A 1 158 ? -14.833 6.456 19.950 1.00 93.12 158 MET A C 1
ATOM 1290 O O . MET A 1 158 ? -14.697 6.790 21.131 1.00 93.12 158 MET A O 1
ATOM 1294 N N . TYR A 1 159 ? -15.883 6.847 19.227 1.00 94.62 159 TYR A N 1
ATOM 1295 C CA . TYR A 1 159 ? -17.043 7.518 19.813 1.00 94.62 159 TYR A CA 1
ATOM 1296 C C . TYR A 1 159 ? -17.795 6.587 20.772 1.00 94.62 159 TYR A C 1
ATOM 1298 O O . TYR A 1 159 ? -17.973 6.933 21.941 1.00 94.62 159 TYR A O 1
ATOM 1306 N N . GLN A 1 160 ? -18.163 5.383 20.318 1.00 94.00 160 GLN A N 1
ATOM 1307 C CA . GLN A 1 160 ? -18.919 4.424 21.127 1.00 94.00 160 GLN A CA 1
ATOM 1308 C C . GLN A 1 160 ? -18.166 4.042 22.405 1.00 94.00 160 GLN A C 1
ATOM 1310 O O . GLN A 1 160 ? -18.757 3.942 23.478 1.00 94.00 160 GLN A O 1
ATOM 1315 N N . ARG A 1 161 ? -16.842 3.885 22.318 1.00 88.31 161 ARG A N 1
ATOM 1316 C CA . ARG A 1 161 ? -15.984 3.628 23.481 1.00 88.31 161 ARG A CA 1
ATOM 1317 C C . ARG A 1 161 ? -16.044 4.760 24.501 1.00 88.31 161 ARG A C 1
ATOM 1319 O O . ARG A 1 161 ? -16.263 4.500 25.682 1.00 88.31 161 ARG A O 1
ATOM 1326 N N . ARG A 1 162 ? -15.884 6.011 24.053 1.00 91.69 162 ARG A N 1
ATOM 1327 C CA . ARG A 1 162 ? -15.987 7.198 24.921 1.00 91.69 162 ARG A CA 1
ATOM 1328 C C . ARG A 1 162 ? -17.361 7.278 25.588 1.00 91.69 162 ARG A C 1
ATOM 1330 O O . ARG A 1 162 ? -17.436 7.536 26.785 1.00 91.69 162 ARG A O 1
ATOM 1337 N N . LEU A 1 163 ? -18.428 6.993 24.842 1.00 92.81 163 LEU A N 1
ATOM 1338 C CA . LEU A 1 163 ? -19.789 6.951 25.373 1.00 92.81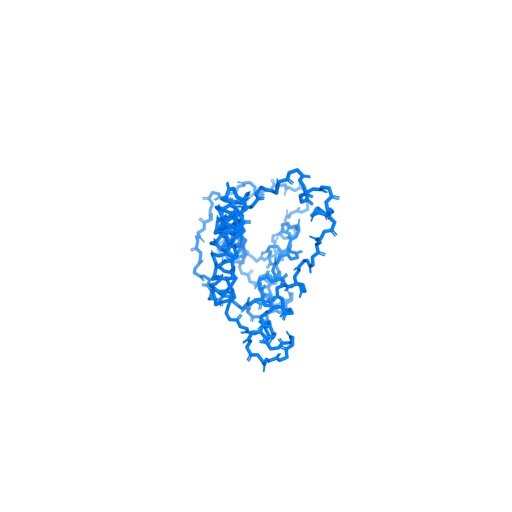 163 LEU A CA 1
ATOM 1339 C C . LEU A 1 163 ? -19.945 5.872 26.457 1.00 92.81 163 LEU A C 1
ATOM 1341 O O . LEU A 1 163 ? -20.427 6.166 27.550 1.00 92.81 163 LEU A O 1
ATOM 1345 N N . ASN A 1 164 ? -19.470 4.651 26.200 1.00 89.75 164 ASN A N 1
ATOM 1346 C CA . ASN A 1 164 ? -19.543 3.544 27.157 1.00 89.75 164 ASN A CA 1
ATOM 1347 C C . ASN A 1 164 ? -18.781 3.845 28.457 1.00 89.75 164 ASN A C 1
ATOM 1349 O O . ASN A 1 164 ? -19.275 3.522 29.533 1.00 89.75 164 ASN A O 1
ATOM 1353 N N . GLN A 1 165 ? -17.619 4.502 28.373 1.00 88.25 165 GLN A N 1
ATOM 1354 C CA . GLN A 1 165 ? -16.847 4.926 29.548 1.00 88.25 165 GLN A CA 1
ATOM 1355 C C . GLN A 1 165 ? -17.584 5.962 30.406 1.00 88.25 165 GLN A C 1
ATOM 1357 O O . GLN A 1 165 ? -17.434 5.971 31.626 1.00 88.25 165 GLN A O 1
ATOM 1362 N N . ILE A 1 166 ? -18.356 6.860 29.789 1.00 91.50 166 ILE A N 1
ATOM 1363 C CA . ILE A 1 166 ? -19.174 7.835 30.522 1.00 91.50 166 ILE A CA 1
ATOM 1364 C C . ILE A 1 166 ? -20.322 7.110 31.230 1.00 91.50 166 ILE A C 1
ATOM 1366 O O . ILE A 1 166 ? -20.519 7.309 32.426 1.00 91.50 166 ILE A O 1
ATOM 1370 N N . ILE A 1 167 ? -21.025 6.223 30.519 1.00 91.44 167 ILE A N 1
ATOM 1371 C CA . ILE A 1 167 ? -22.145 5.444 31.068 1.00 91.44 167 ILE A CA 1
ATOM 1372 C C . ILE A 1 167 ? -21.681 4.555 32.228 1.00 91.44 167 ILE A C 1
ATOM 1374 O O . ILE A 1 167 ? -22.352 4.489 33.253 1.00 91.44 167 ILE A O 1
ATOM 1378 N N . SER A 1 168 ? -20.530 3.887 32.103 1.00 88.75 168 SER A N 1
ATOM 1379 C CA . SER A 1 168 ? -20.018 3.002 33.156 1.00 88.75 168 SER A CA 1
ATOM 1380 C C . SER A 1 168 ? -19.622 3.744 34.431 1.00 88.75 168 SER A C 1
ATOM 1382 O O . SER A 1 168 ? -19.657 3.146 35.493 1.00 88.75 168 SER A O 1
ATOM 1384 N N . LYS A 1 169 ? -19.236 5.024 34.336 1.00 84.50 169 LYS A N 1
ATOM 1385 C CA . LYS A 1 169 ? -18.898 5.873 35.493 1.00 84.50 169 LYS A CA 1
ATOM 1386 C C . LYS A 1 169 ? -20.122 6.463 36.197 1.00 84.50 169 LYS A C 1
ATOM 1388 O O . LYS A 1 169 ? -19.982 6.993 37.292 1.00 84.50 169 LYS A O 1
ATOM 1393 N N . GLN A 1 170 ? -21.283 6.448 35.543 1.00 77.06 170 GLN A N 1
ATOM 1394 C CA . GLN A 1 170 ? -22.553 6.921 36.105 1.00 77.06 170 GLN A CA 1
ATOM 1395 C C . GLN A 1 170 ? -23.334 5.813 36.828 1.00 77.06 170 GLN A C 1
ATOM 1397 O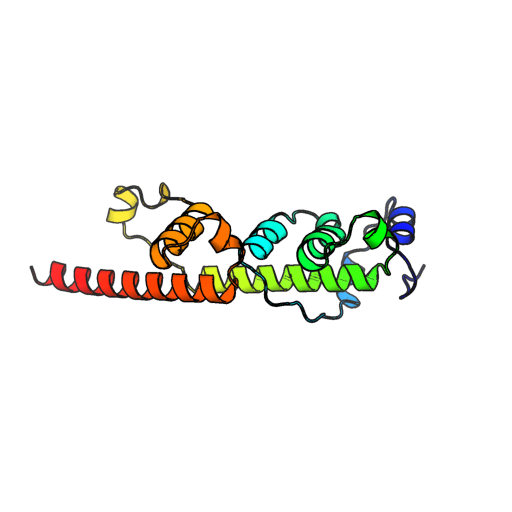 O . GLN A 1 170 ? -24.357 6.108 37.445 1.00 77.06 170 GLN A O 1
ATOM 1402 N N . LYS A 1 171 ? -22.879 4.560 36.726 1.00 56.31 171 LYS A N 1
ATOM 1403 C CA . LYS A 1 171 ? -23.371 3.422 37.510 1.00 56.31 171 LYS A CA 1
ATOM 1404 C C . LYS A 1 171 ? -22.527 3.247 38.762 1.00 56.31 171 LYS A C 1
ATOM 1406 O O . LYS A 1 171 ? -23.123 2.847 39.782 1.00 56.31 171 LYS A O 1
#